Protein AF-A0A9E2Q7H9-F1 (afdb_monomer)

Foldseek 3Di:
DLVVLCVVCVVVVPVLSPVLSVLLVVLVVLVVVLVVLVVCVVVVNHDPCSDPVNSVVSVVVSVVSVVVSVVSVVVVVVPDD

Structure (mmCIF, N/CA/C/O backbone):
data_AF-A0A9E2Q7H9-F1
#
_entry.id   AF-A0A9E2Q7H9-F1
#
loop_
_atom_site.group_PDB
_atom_site.id
_atom_site.type_symbol
_atom_site.label_atom_id
_atom_site.label_alt_id
_atom_site.label_comp_id
_atom_site.label_asym_id
_atom_site.label_entity_id
_atom_site.label_seq_id
_atom_site.pdbx_PDB_ins_code
_atom_site.Cartn_x
_atom_site.Cartn_y
_atom_site.Cartn_z
_atom_site.occupancy
_atom_site.B_iso_or_equiv
_atom_site.auth_seq_id
_atom_site.auth_comp_id
_atom_site.auth_asym_id
_atom_site.auth_atom_id
_atom_site.pdbx_PDB_model_num
ATOM 1 N N . TYR A 1 1 ? 1.057 -2.186 9.591 1.00 78.94 1 TYR A N 1
ATOM 2 C CA . TYR A 1 1 ? -0.279 -1.565 9.662 1.00 78.94 1 TYR A CA 1
ATOM 3 C C . TYR A 1 1 ? -1.412 -2.520 9.303 1.00 78.94 1 TYR A C 1
ATOM 5 O O . TYR A 1 1 ? -2.344 -2.589 10.085 1.00 78.94 1 TYR A O 1
ATOM 13 N N . ALA A 1 2 ? -1.351 -3.295 8.211 1.00 86.31 2 AL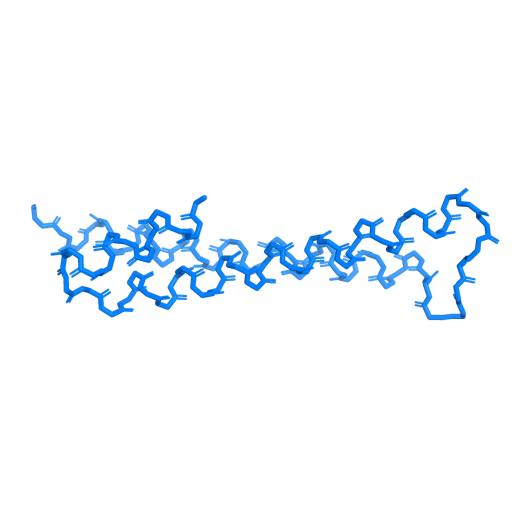A A N 1
ATOM 14 C CA . ALA A 1 2 ? -2.453 -4.202 7.852 1.00 86.31 2 ALA A CA 1
ATOM 15 C C . ALA A 1 2 ? -2.806 -5.233 8.947 1.00 86.31 2 ALA A C 1
ATOM 17 O O . ALA A 1 2 ? -3.959 -5.311 9.348 1.00 86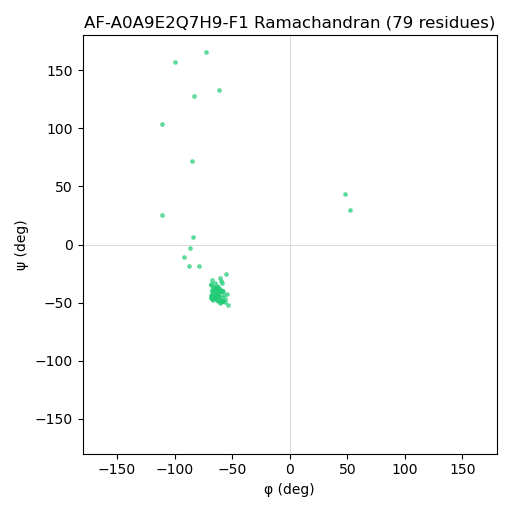.31 2 ALA A O 1
ATOM 18 N N . ALA A 1 3 ? -1.812 -5.938 9.505 1.00 88.19 3 ALA A N 1
ATOM 19 C CA . ALA A 1 3 ? -2.034 -6.896 10.598 1.00 88.19 3 ALA A CA 1
ATOM 20 C C . ALA A 1 3 ? -2.680 -6.253 11.841 1.00 88.19 3 ALA A C 1
ATOM 22 O O . ALA A 1 3 ? -3.613 -6.801 12.412 1.00 88.19 3 ALA A O 1
ATOM 23 N N . PHE A 1 4 ? -2.256 -5.037 12.196 1.00 90.12 4 PHE A N 1
ATOM 24 C CA . PHE A 1 4 ? -2.860 -4.273 13.290 1.00 90.12 4 PHE A CA 1
ATOM 25 C C . PHE A 1 4 ? -4.342 -3.961 13.034 1.00 90.12 4 PHE A C 1
ATOM 27 O O . PHE A 1 4 ? -5.167 -4.119 13.929 1.00 90.12 4 PHE A O 1
ATOM 34 N N . LEU A 1 5 ? -4.692 -3.536 11.813 1.00 88.19 5 LEU A N 1
ATOM 35 C CA . LEU A 1 5 ? -6.084 -3.268 11.438 1.00 88.19 5 LEU A CA 1
ATOM 36 C C . LEU A 1 5 ? -6.928 -4.546 11.447 1.00 88.19 5 LEU A C 1
ATOM 38 O O . LEU A 1 5 ? -8.078 -4.500 11.858 1.00 88.19 5 LEU A O 1
ATOM 42 N N . GLN A 1 6 ? -6.353 -5.678 11.048 1.00 88.31 6 GLN A N 1
ATOM 43 C CA . GLN A 1 6 ? -7.017 -6.981 11.059 1.00 88.31 6 GLN A CA 1
ATOM 44 C C . GLN A 1 6 ? -7.294 -7.492 12.484 1.00 88.31 6 GLN A C 1
ATOM 46 O O . GLN A 1 6 ? -8.395 -7.957 12.784 1.00 88.31 6 GLN A O 1
ATOM 51 N N . GLU A 1 7 ? -6.326 -7.362 13.391 1.00 91.00 7 GLU A N 1
ATOM 52 C CA . GLU A 1 7 ? -6.531 -7.673 14.811 1.00 91.00 7 GLU A CA 1
ATOM 53 C C . GLU A 1 7 ? -7.556 -6.722 15.442 1.00 91.00 7 GLU A C 1
ATOM 55 O O . GLU A 1 7 ? -8.480 -7.165 16.123 1.00 91.00 7 GLU A O 1
ATOM 60 N N . SER A 1 8 ? -7.463 -5.425 15.136 1.00 89.56 8 SER A N 1
ATOM 61 C CA . SER A 1 8 ? -8.415 -4.416 15.616 1.00 89.56 8 SER A CA 1
ATOM 62 C C . SER A 1 8 ? -9.831 -4.666 15.092 1.00 89.56 8 SER A C 1
ATOM 64 O O . SER A 1 8 ? -10.783 -4.563 15.858 1.00 89.56 8 SER A O 1
ATOM 66 N N . ALA A 1 9 ? -9.987 -5.069 13.827 1.00 89.94 9 ALA A N 1
ATOM 67 C CA . ALA A 1 9 ? -11.273 -5.456 13.244 1.00 89.94 9 ALA A CA 1
ATOM 68 C C . ALA A 1 9 ? -11.919 -6.617 14.006 1.00 89.94 9 ALA A C 1
ATOM 70 O O . ALA A 1 9 ? -13.124 -6.609 14.247 1.00 89.94 9 ALA A O 1
ATOM 71 N N . THR A 1 10 ? -11.105 -7.590 14.420 1.00 89.94 10 THR A N 1
ATOM 72 C CA . THR A 1 10 ? -11.558 -8.751 15.192 1.00 89.94 10 THR A CA 1
ATOM 73 C C . THR A 1 10 ? -11.991 -8.344 16.601 1.00 89.94 10 THR A C 1
ATOM 75 O O . THR A 1 10 ? -13.056 -8.753 17.056 1.00 89.94 10 THR A O 1
ATOM 78 N N . ILE A 1 11 ? -11.194 -7.512 17.280 1.00 91.94 11 ILE A N 1
ATOM 79 C CA . ILE A 1 11 ? -11.467 -7.056 18.652 1.00 91.94 11 ILE A CA 1
ATOM 80 C C . ILE A 1 11 ? -12.688 -6.128 18.700 1.00 91.94 11 ILE A C 1
ATOM 82 O O . ILE A 1 11 ? -13.529 -6.262 19.585 1.00 91.94 11 ILE A O 1
ATOM 86 N N . MET A 1 12 ? -12.798 -5.198 17.751 1.00 88.06 12 MET A N 1
ATOM 87 C CA . MET A 1 12 ? -13.878 -4.205 17.692 1.00 88.06 12 MET A CA 1
ATOM 88 C C . MET A 1 12 ? -15.124 -4.715 16.953 1.00 88.06 12 MET A C 1
ATOM 90 O O . MET A 1 12 ? -16.107 -3.986 16.867 1.00 88.06 12 MET A O 1
ATOM 94 N N . GLN A 1 13 ? -15.0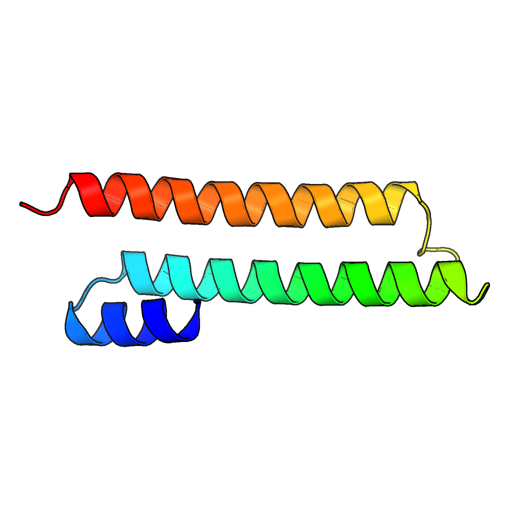80 -5.940 16.414 1.00 88.00 13 GLN A N 1
ATOM 95 C CA . GLN A 1 13 ? -16.110 -6.522 15.545 1.00 88.00 13 GLN A CA 1
ATOM 96 C C . GLN A 1 13 ? -16.546 -5.581 14.412 1.00 88.00 13 GLN A C 1
ATOM 98 O O . GLN A 1 13 ? -17.730 -5.442 14.118 1.00 88.00 13 GLN A O 1
ATOM 103 N N . GLU A 1 14 ? -15.573 -4.936 13.770 1.00 89.25 14 GLU A N 1
ATOM 104 C CA . GLU A 1 14 ? -15.804 -3.925 12.740 1.00 89.25 14 GLU A CA 1
ATOM 105 C C . GLU A 1 14 ? -15.360 -4.441 11.359 1.00 89.25 14 GLU A C 1
ATOM 107 O O . GLU A 1 14 ? -14.160 -4.449 11.055 1.00 89.25 14 GLU A O 1
ATOM 112 N N . PRO A 1 15 ? -16.301 -4.838 10.481 1.00 87.38 15 PRO A N 1
ATOM 113 C CA . PRO A 1 15 ? -15.986 -5.330 9.140 1.00 87.38 15 PRO A CA 1
ATOM 114 C C . PRO A 1 15 ? -15.238 -4.307 8.278 1.00 87.38 15 PRO A C 1
ATOM 116 O O . PRO A 1 15 ? -14.384 -4.687 7.477 1.00 87.38 15 PRO A O 1
ATOM 119 N N . ARG A 1 16 ? -15.481 -3.002 8.472 1.00 87.62 16 ARG A N 1
ATOM 120 C CA . ARG A 1 16 ? -14.821 -1.948 7.682 1.00 87.62 16 ARG A CA 1
ATOM 121 C C . ARG A 1 16 ? -13.312 -1.901 7.927 1.00 87.62 16 ARG A C 1
ATOM 123 O O . ARG A 1 16 ? -12.542 -1.636 7.003 1.00 87.62 16 ARG A O 1
ATOM 130 N N . LEU A 1 17 ? -12.863 -2.209 9.147 1.00 88.50 17 LEU A N 1
ATOM 131 C CA . LEU A 1 17 ? -11.435 -2.316 9.462 1.00 88.50 17 LEU A CA 1
ATOM 132 C C . LEU A 1 17 ? -10.795 -3.528 8.780 1.00 88.50 17 LEU A C 1
ATOM 134 O O . LEU A 1 17 ? -9.653 -3.437 8.329 1.00 88.50 17 LEU A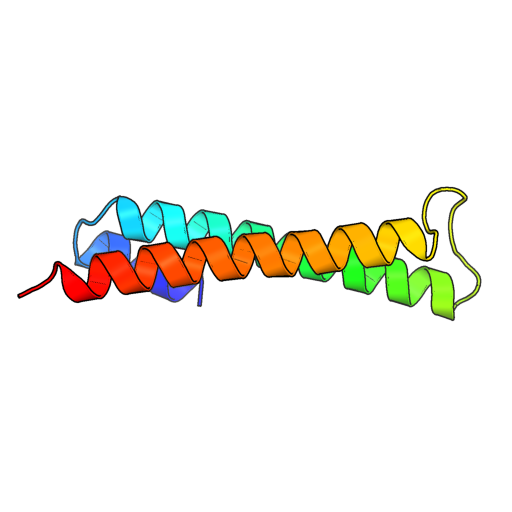 O 1
ATOM 138 N N . GLN A 1 18 ? -11.536 -4.632 8.648 1.00 91.19 18 GLN A N 1
ATOM 139 C CA . GLN A 1 18 ? -11.073 -5.824 7.939 1.00 91.19 18 GLN A CA 1
ATOM 140 C C . GLN A 1 18 ? -10.867 -5.533 6.445 1.00 91.19 18 GLN A C 1
ATOM 142 O O . GLN A 1 18 ? -9.850 -5.922 5.867 1.00 91.19 18 GLN A O 1
ATOM 147 N N . GLU A 1 19 ? -11.792 -4.795 5.829 1.00 90.9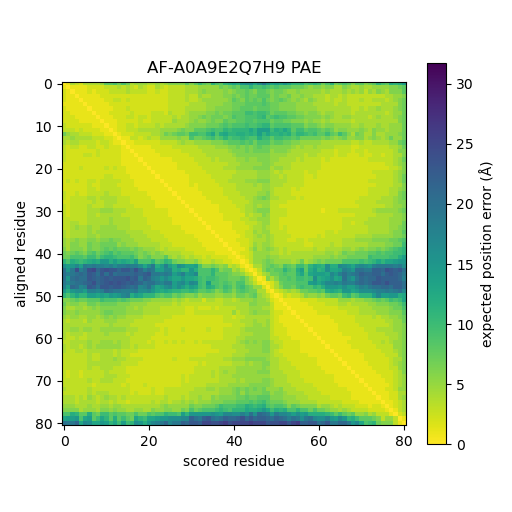4 19 GLU A N 1
ATOM 148 C CA . GLU A 1 19 ? -11.672 -4.339 4.440 1.00 90.94 19 GLU A CA 1
ATOM 149 C C . GLU A 1 19 ? -10.479 -3.392 4.255 1.00 90.94 19 GLU A C 1
ATOM 151 O O . GLU A 1 19 ? -9.684 -3.564 3.326 1.00 90.94 19 GLU A O 1
ATOM 156 N N . CYS A 1 20 ? -10.289 -2.442 5.178 1.00 92.25 20 CYS A N 1
ATOM 157 C CA . CYS A 1 20 ? -9.129 -1.549 5.176 1.00 92.25 20 CYS A CA 1
ATOM 158 C C . CYS A 1 20 ? -7.808 -2.323 5.323 1.00 92.25 20 CYS A C 1
ATOM 160 O O . CYS A 1 20 ? -6.835 -2.014 4.635 1.00 92.25 20 CYS A O 1
ATOM 162 N N . ALA A 1 21 ? -7.765 -3.351 6.176 1.00 92.62 21 ALA A N 1
ATOM 163 C CA . ALA A 1 21 ? -6.594 -4.207 6.356 1.00 92.62 21 ALA A CA 1
ATOM 164 C C . ALA A 1 21 ? -6.237 -4.982 5.077 1.00 92.62 21 ALA A C 1
ATOM 166 O O . ALA A 1 21 ? -5.067 -5.026 4.676 1.00 92.62 21 ALA A O 1
ATOM 167 N N . ALA A 1 22 ? -7.240 -5.559 4.409 1.00 92.94 22 ALA A N 1
ATOM 168 C CA . ALA A 1 22 ? -7.059 -6.274 3.149 1.00 92.94 22 ALA A CA 1
ATOM 169 C C . ALA A 1 22 ? -6.572 -5.333 2.036 1.00 92.94 22 ALA A C 1
ATOM 171 O O . ALA A 1 22 ? -5.589 -5.631 1.353 1.00 92.94 22 ALA A O 1
ATOM 172 N N . ALA A 1 23 ? -7.194 -4.160 1.902 1.00 92.75 23 ALA A N 1
ATOM 173 C CA . ALA A 1 23 ? -6.796 -3.150 0.926 1.00 92.75 23 ALA A CA 1
ATOM 174 C C . ALA A 1 23 ? -5.368 -2.632 1.172 1.00 92.75 23 ALA A C 1
ATOM 176 O O . ALA A 1 23 ? -4.595 -2.478 0.225 1.00 92.75 23 ALA A O 1
ATOM 177 N N . LEU A 1 24 ? -4.978 -2.437 2.436 1.00 93.06 24 LEU A N 1
ATOM 178 C CA . LEU A 1 24 ? -3.622 -2.020 2.792 1.00 93.06 24 LEU A CA 1
ATOM 179 C C . LEU A 1 24 ? -2.579 -3.110 2.508 1.00 93.06 24 LEU A C 1
ATOM 181 O O . LEU A 1 24 ? -1.455 -2.803 2.114 1.00 93.06 24 LEU A O 1
ATOM 185 N N . THR A 1 25 ? -2.950 -4.383 2.667 1.00 94.12 25 THR A N 1
ATOM 186 C CA . THR A 1 25 ? -2.100 -5.519 2.272 1.00 94.12 25 THR A CA 1
ATOM 187 C C . THR A 1 25 ? -1.866 -5.514 0.763 1.00 94.12 25 THR A C 1
ATOM 189 O O . THR A 1 25 ? -0.719 -5.548 0.323 1.00 94.12 25 THR A O 1
ATOM 192 N N . ALA A 1 26 ? -2.933 -5.355 -0.025 1.00 93.56 26 ALA A N 1
ATOM 193 C CA . ALA A 1 26 ? -2.845 -5.288 -1.483 1.00 93.56 26 ALA A CA 1
ATOM 194 C C . ALA A 1 26 ? -2.027 -4.077 -1.981 1.00 93.56 26 ALA A C 1
ATOM 196 O O . ALA A 1 26 ? -1.283 -4.182 -2.960 1.00 93.56 26 ALA A O 1
ATOM 197 N N . ALA A 1 27 ? -2.120 -2.931 -1.296 1.00 93.69 27 ALA A N 1
ATOM 198 C CA . ALA A 1 27 ? -1.275 -1.771 -1.582 1.00 93.69 27 ALA A CA 1
ATOM 199 C C . ALA A 1 27 ? 0.210 -2.084 -1.323 1.00 93.69 27 ALA A C 1
ATOM 201 O O . ALA A 1 27 ? 1.066 -1.775 -2.151 1.00 93.69 27 ALA A O 1
ATOM 202 N N . GLY A 1 28 ? 0.514 -2.766 -0.214 1.00 93.06 28 GLY A N 1
ATOM 203 C CA . GLY A 1 28 ? 1.864 -3.237 0.103 1.00 93.06 28 GLY A CA 1
ATOM 204 C C . GLY A 1 28 ? 2.421 -4.227 -0.926 1.00 93.06 28 GLY A C 1
ATOM 205 O O . GLY A 1 28 ? 3.595 -4.144 -1.292 1.00 93.06 28 GLY A O 1
ATOM 206 N N . ASP A 1 29 ? 1.588 -5.127 -1.442 1.00 93.88 29 ASP A N 1
ATOM 207 C CA . ASP A 1 29 ? 1.991 -6.044 -2.511 1.00 93.88 29 ASP A CA 1
ATOM 208 C C . ASP A 1 29 ? 2.263 -5.301 -3.823 1.00 93.88 29 ASP A C 1
ATOM 210 O O . ASP A 1 29 ? 3.282 -5.548 -4.469 1.00 93.88 29 ASP A O 1
ATOM 214 N N . THR A 1 30 ? 1.457 -4.290 -4.155 1.00 93.62 30 THR A N 1
ATOM 215 C CA . THR A 1 30 ? 1.724 -3.426 -5.316 1.00 93.62 30 THR A CA 1
ATOM 216 C C . THR A 1 30 ? 3.037 -2.643 -5.151 1.00 93.62 30 THR A C 1
ATOM 218 O O . THR A 1 30 ? 3.814 -2.515 -6.098 1.00 93.62 30 THR A O 1
ATOM 221 N N . TRP A 1 31 ? 3.367 -2.191 -3.937 1.00 93.81 31 TRP A N 1
ATOM 222 C CA . TRP A 1 31 ? 4.666 -1.571 -3.649 1.00 93.81 31 TRP A CA 1
ATOM 223 C C . TRP A 1 31 ? 5.840 -2.525 -3.903 1.00 93.81 31 TRP A C 1
ATOM 225 O O . TRP A 1 31 ? 6.881 -2.111 -4.424 1.00 93.81 31 TRP A O 1
ATOM 235 N N . ARG A 1 32 ? 5.680 -3.814 -3.581 1.00 94.19 32 ARG A N 1
ATOM 236 C CA . ARG A 1 32 ? 6.686 -4.849 -3.876 1.00 94.19 32 ARG A CA 1
ATOM 237 C C . ARG A 1 32 ? 6.826 -5.082 -5.378 1.00 94.19 32 ARG A C 1
ATOM 239 O O . ARG A 1 32 ? 7.952 -5.220 -5.858 1.00 94.19 32 ARG A O 1
ATOM 246 N N . GLU A 1 33 ? 5.720 -5.078 -6.122 1.00 91.56 33 GLU A N 1
ATOM 247 C CA . GLU A 1 33 ? 5.740 -5.145 -7.589 1.00 91.56 33 GLU A CA 1
ATOM 248 C C . GLU A 1 33 ? 6.521 -3.967 -8.185 1.00 91.56 33 GLU A C 1
ATOM 250 O O . GLU A 1 33 ? 7.428 -4.176 -8.997 1.00 91.56 33 GLU A O 1
ATOM 255 N N . PHE A 1 34 ? 6.234 -2.742 -7.733 1.00 92.69 34 PHE A N 1
ATOM 256 C CA . PHE A 1 34 ? 6.968 -1.540 -8.130 1.00 92.69 34 PHE A CA 1
ATOM 257 C C . PHE A 1 34 ? 8.469 -1.659 -7.837 1.00 92.69 34 PHE A C 1
ATOM 259 O O . PHE A 1 34 ? 9.290 -1.431 -8.728 1.00 92.69 34 PHE A O 1
ATOM 266 N N . ALA A 1 35 ? 8.846 -2.067 -6.623 1.00 91.88 35 ALA A N 1
ATOM 267 C CA . ALA A 1 35 ? 10.249 -2.230 -6.245 1.00 91.88 35 ALA A CA 1
ATOM 268 C C . ALA A 1 35 ? 10.963 -3.280 -7.113 1.00 91.88 35 ALA A C 1
ATOM 270 O O . ALA A 1 35 ? 12.112 -3.085 -7.519 1.00 91.88 35 ALA A O 1
ATOM 271 N N . ALA A 1 36 ? 10.278 -4.378 -7.449 1.00 90.81 36 ALA A N 1
ATOM 272 C CA . ALA A 1 36 ? 10.813 -5.404 -8.332 1.00 90.81 36 ALA A CA 1
ATOM 273 C C . ALA A 1 36 ? 11.012 -4.882 -9.767 1.00 90.81 36 ALA A C 1
ATOM 275 O O . ALA A 1 36 ? 12.052 -5.166 -10.368 1.00 90.81 36 ALA A O 1
ATOM 276 N N . MET A 1 37 ? 10.068 -4.095 -10.299 1.00 88.50 37 MET A N 1
ATOM 277 C CA . MET A 1 37 ? 10.214 -3.409 -11.592 1.00 88.50 37 MET A CA 1
ATOM 278 C C . MET A 1 37 ? 11.406 -2.447 -11.575 1.00 88.50 37 MET A C 1
ATOM 280 O O . MET A 1 37 ? 12.296 -2.558 -12.419 1.00 88.50 37 MET A O 1
ATOM 284 N N . ALA A 1 38 ? 11.491 -1.581 -10.561 1.00 87.94 38 ALA A N 1
ATOM 285 C CA . ALA A 1 38 ? 12.590 -0.633 -10.391 1.00 87.94 38 ALA A CA 1
ATOM 286 C C . ALA A 1 38 ? 13.953 -1.341 -10.356 1.00 87.94 38 ALA A C 1
ATOM 288 O O . ALA A 1 38 ? 14.881 -0.971 -11.078 1.00 87.94 38 ALA A O 1
ATOM 289 N N . ALA A 1 39 ? 14.067 -2.419 -9.574 1.00 89.81 39 ALA A N 1
ATOM 290 C CA . ALA A 1 39 ? 15.292 -3.202 -9.476 1.00 89.81 39 ALA A CA 1
ATOM 291 C C . ALA A 1 39 ? 15.691 -3.854 -10.813 1.00 89.81 39 ALA A C 1
ATOM 293 O O . ALA A 1 39 ? 16.885 -3.938 -11.115 1.00 89.81 39 ALA A O 1
ATOM 294 N N . ARG A 1 40 ? 14.724 -4.309 -11.625 1.00 87.69 40 ARG A N 1
ATOM 295 C CA . ARG A 1 40 ? 14.986 -4.871 -12.962 1.00 87.69 40 ARG A CA 1
ATOM 296 C C . ARG A 1 40 ? 15.472 -3.807 -13.942 1.00 87.69 40 ARG A C 1
ATOM 298 O O . ARG A 1 40 ? 16.476 -4.050 -14.618 1.00 87.69 40 ARG A O 1
ATOM 305 N N . ILE A 1 41 ? 14.833 -2.636 -13.973 1.00 84.88 41 ILE A N 1
ATOM 306 C CA . ILE A 1 41 ? 15.244 -1.516 -14.834 1.00 84.88 41 ILE A CA 1
ATOM 307 C C . ILE A 1 41 ? 16.652 -1.038 -14.463 1.00 84.88 41 ILE A C 1
ATOM 309 O O . ILE A 1 41 ? 17.521 -0.978 -15.334 1.00 84.88 41 ILE A O 1
ATOM 313 N N . CYS A 1 42 ? 16.932 -0.805 -13.176 1.00 83.75 42 CYS A N 1
ATOM 314 C CA . CYS A 1 42 ? 18.260 -0.383 -12.710 1.00 83.75 42 CYS A CA 1
ATOM 315 C C . CYS A 1 42 ? 19.366 -1.389 -13.072 1.00 83.75 42 CYS A C 1
ATOM 317 O O . CYS A 1 42 ? 20.497 -1.000 -13.355 1.00 83.75 42 CYS A O 1
ATOM 319 N N . LYS A 1 43 ? 19.047 -2.689 -13.106 1.00 86.06 43 LYS A N 1
ATOM 320 C CA . LYS A 1 43 ? 19.985 -3.755 -13.493 1.00 86.06 43 LYS A CA 1
ATOM 321 C C . LYS A 1 43 ? 20.081 -3.975 -15.009 1.00 86.06 43 LYS A C 1
ATOM 323 O O . LYS A 1 43 ? 20.728 -4.936 -15.418 1.00 86.06 43 LYS A O 1
ATOM 328 N N . LYS A 1 44 ? 19.438 -3.137 -15.838 1.00 77.19 44 LYS A N 1
ATOM 329 C CA . LYS A 1 44 ? 19.307 -3.319 -17.299 1.00 77.19 44 LYS A CA 1
ATOM 330 C C . LYS A 1 44 ? 18.750 -4.703 -17.686 1.00 77.19 44 LYS A C 1
ATOM 332 O O . LYS A 1 44 ? 19.073 -5.240 -18.739 1.00 77.19 44 LYS A O 1
ATOM 337 N N . ARG A 1 45 ? 17.915 -5.284 -16.816 1.00 76.12 45 ARG A N 1
ATOM 338 C CA . ARG A 1 45 ? 17.190 -6.555 -17.010 1.00 76.12 45 ARG A CA 1
ATOM 339 C C . ARG A 1 45 ? 15.683 -6.318 -17.148 1.00 76.12 45 ARG A C 1
ATOM 341 O O . ARG A 1 45 ? 14.892 -7.182 -16.773 1.00 76.12 45 ARG A O 1
ATOM 348 N N . GLY A 1 46 ? 15.291 -5.126 -17.596 1.00 67.75 46 GLY A N 1
ATOM 349 C CA . GLY A 1 46 ? 13.889 -4.807 -17.840 1.00 67.75 46 GLY A CA 1
ATOM 350 C C . GLY A 1 46 ? 13.321 -5.735 -18.909 1.00 67.75 46 GLY A C 1
ATOM 351 O O . GLY A 1 46 ? 13.959 -5.966 -19.936 1.00 67.75 46 GLY A O 1
ATOM 352 N N . ARG A 1 47 ? 12.143 -6.302 -18.651 1.00 71.06 47 ARG A N 1
ATOM 353 C CA . ARG A 1 47 ? 11.344 -6.968 -19.685 1.00 71.06 47 ARG A CA 1
ATOM 354 C C . ARG A 1 47 ? 10.733 -5.912 -20.610 1.00 71.06 47 ARG A C 1
ATOM 356 O O . ARG A 1 47 ? 10.688 -4.740 -20.251 1.00 71.06 47 ARG A O 1
ATOM 363 N N . ALA A 1 48 ? 10.214 -6.314 -21.772 1.00 64.19 48 ALA A N 1
ATOM 364 C CA . ALA A 1 48 ? 9.533 -5.393 -22.699 1.00 64.19 48 ALA A CA 1
ATOM 365 C C . ALA A 1 48 ? 8.370 -4.616 -22.036 1.00 64.19 48 ALA A C 1
ATOM 367 O O . ALA A 1 48 ? 8.030 -3.511 -22.442 1.00 64.19 48 ALA A O 1
ATOM 368 N N . GLU A 1 49 ? 7.802 -5.201 -20.985 1.00 66.00 49 GLU A N 1
ATOM 369 C CA . GLU A 1 49 ? 6.725 -4.682 -20.141 1.00 66.00 49 GLU A CA 1
ATOM 370 C C . GLU A 1 49 ? 7.206 -3.809 -18.956 1.00 66.00 49 GLU A C 1
ATOM 372 O O . GLU A 1 49 ? 6.444 -2.979 -18.459 1.00 66.00 49 GLU A O 1
ATOM 377 N N . ASP A 1 50 ? 8.482 -3.896 -18.553 1.00 69.81 50 ASP A N 1
ATOM 378 C CA . ASP A 1 50 ? 9.076 -3.071 -17.488 1.00 69.81 50 ASP A CA 1
ATOM 379 C C . ASP A 1 50 ? 9.545 -1.720 -18.057 1.00 69.81 50 ASP A C 1
ATOM 381 O O . ASP A 1 50 ? 10.739 -1.458 -18.226 1.00 69.81 50 ASP A O 1
ATOM 385 N N . SER A 1 51 ? 8.588 -0.855 -18.387 1.00 79.38 51 SER A N 1
ATOM 386 C CA . SER A 1 51 ? 8.854 0.494 -18.893 1.00 79.38 51 SER A CA 1
ATOM 387 C C . SER A 1 51 ? 8.710 1.557 -17.797 1.00 79.38 51 SER A C 1
ATOM 389 O O . SER A 1 51 ? 7.986 1.373 -16.816 1.00 79.38 51 SER A O 1
ATOM 391 N N . TYR A 1 52 ? 9.361 2.712 -17.970 1.00 82.12 52 TYR A N 1
ATOM 392 C CA . TYR A 1 52 ? 9.177 3.854 -17.064 1.00 82.12 52 TYR A CA 1
ATOM 393 C C . TYR A 1 52 ? 7.697 4.271 -16.911 1.00 82.12 52 TYR A C 1
ATOM 395 O O . TYR A 1 52 ? 7.269 4.469 -15.773 1.00 82.12 52 TYR A O 1
ATOM 403 N N . PRO A 1 53 ? 6.875 4.337 -17.982 1.00 87.69 53 PRO A N 1
ATOM 404 C CA . PRO A 1 53 ? 5.437 4.575 -17.846 1.00 87.69 53 PRO A CA 1
ATOM 405 C C . PRO A 1 53 ? 4.713 3.528 -16.992 1.00 87.69 53 PRO A C 1
ATOM 407 O O . PRO A 1 53 ? 3.870 3.893 -16.175 1.00 87.69 53 PRO A O 1
ATOM 410 N N . ALA A 1 54 ? 5.063 2.244 -17.125 1.00 87.50 54 ALA A N 1
ATOM 411 C CA . ALA A 1 54 ? 4.474 1.181 -16.310 1.00 87.50 54 ALA A CA 1
ATOM 412 C C . ALA A 1 54 ? 4.833 1.337 -14.821 1.00 87.50 54 ALA A C 1
ATOM 414 O O . ALA A 1 54 ? 3.977 1.163 -13.953 1.00 87.50 54 ALA A O 1
ATOM 415 N N . MET A 1 55 ? 6.067 1.751 -14.515 1.00 87.75 55 MET A N 1
ATOM 416 C CA . MET A 1 55 ? 6.471 2.076 -13.145 1.00 87.75 55 MET A CA 1
ATOM 417 C C . MET A 1 55 ? 5.692 3.259 -12.567 1.00 87.75 55 MET A C 1
ATOM 419 O O . MET A 1 55 ? 5.235 3.176 -11.428 1.00 87.75 55 MET A O 1
ATOM 423 N N . VAL A 1 56 ? 5.518 4.335 -13.343 1.00 90.94 56 VAL A N 1
ATOM 424 C CA . VAL A 1 56 ? 4.735 5.513 -12.929 1.00 90.94 56 VAL A CA 1
ATOM 425 C C . VAL A 1 56 ? 3.273 5.134 -12.683 1.00 90.94 56 VAL A C 1
ATOM 427 O O . VAL A 1 56 ? 2.694 5.519 -11.671 1.00 90.94 56 VAL A O 1
ATOM 430 N N . ALA A 1 57 ? 2.678 4.327 -13.562 1.00 92.19 57 ALA A N 1
ATOM 431 C CA . ALA A 1 57 ? 1.321 3.830 -13.366 1.00 92.19 57 ALA A CA 1
ATOM 432 C C . ALA A 1 57 ? 1.201 2.981 -12.088 1.00 92.19 57 ALA A C 1
ATOM 434 O O . ALA A 1 57 ? 0.241 3.136 -11.335 1.00 92.19 57 ALA A O 1
ATOM 435 N N . CYS A 1 58 ? 2.189 2.125 -11.811 1.00 92.25 58 CYS A N 1
ATOM 436 C CA . CYS A 1 58 ? 2.190 1.266 -10.630 1.00 92.25 58 CYS A CA 1
ATOM 437 C C . CYS A 1 58 ? 2.317 2.058 -9.320 1.00 92.25 58 CYS A C 1
ATOM 439 O O . CYS A 1 58 ? 1.509 1.862 -8.415 1.00 92.25 58 CYS A O 1
ATOM 441 N N . ILE A 1 59 ? 3.258 3.005 -9.230 1.00 92.25 59 ILE A N 1
ATOM 442 C CA . ILE A 1 59 ? 3.416 3.825 -8.018 1.00 92.25 59 ILE A CA 1
ATOM 443 C C . ILE A 1 59 ? 2.207 4.742 -7.784 1.00 92.25 59 ILE A C 1
ATOM 445 O O . ILE A 1 59 ? 1.756 4.884 -6.649 1.00 92.25 59 ILE A O 1
ATOM 449 N N . ASN A 1 60 ? 1.614 5.293 -8.848 1.00 94.31 60 ASN A N 1
ATOM 450 C CA . ASN A 1 60 ? 0.382 6.075 -8.734 1.00 94.31 60 ASN A CA 1
ATOM 451 C C . ASN A 1 60 ? -0.790 5.206 -8.256 1.00 94.31 60 ASN A C 1
ATOM 453 O O . ASN A 1 60 ? -1.597 5.654 -7.443 1.00 94.31 60 ASN A O 1
ATOM 457 N N . ARG A 1 61 ? -0.864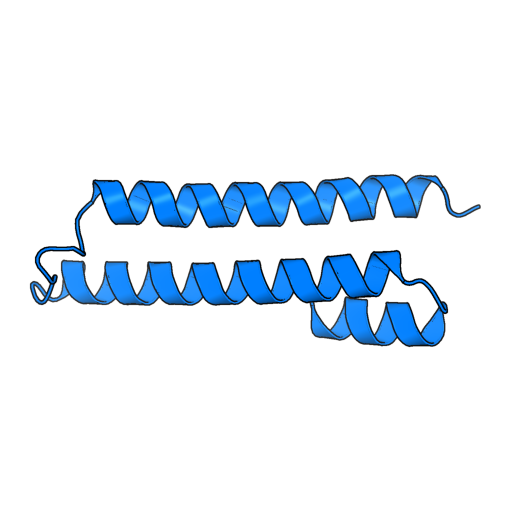 3.946 -8.711 1.00 93.81 61 ARG A N 1
ATOM 458 C CA . ARG A 1 61 ? -1.850 2.977 -8.217 1.00 93.81 61 ARG A CA 1
ATOM 459 C C . ARG A 1 61 ? -1.650 2.689 -6.729 1.00 93.81 61 ARG A C 1
ATOM 461 O O . ARG A 1 61 ? -2.640 2.711 -6.004 1.00 93.81 61 ARG A O 1
ATOM 468 N N . CYS A 1 62 ? -0.412 2.477 -6.268 1.00 92.81 62 CYS A N 1
ATOM 469 C CA . CYS A 1 62 ? -0.122 2.344 -4.834 1.00 92.81 62 CYS A CA 1
ATOM 470 C C . CYS A 1 62 ? -0.659 3.539 -4.045 1.00 92.81 62 CYS A C 1
ATOM 472 O O . CYS A 1 62 ? -1.423 3.349 -3.102 1.00 92.81 62 CYS A O 1
ATOM 474 N N . GLY A 1 63 ? -0.310 4.757 -4.472 1.00 93.25 63 GLY A N 1
ATOM 475 C CA . GLY A 1 63 ? -0.720 5.984 -3.792 1.00 93.25 63 GLY A CA 1
ATOM 476 C C . GLY A 1 63 ? -2.240 6.124 -3.703 1.00 93.25 63 GLY A C 1
ATOM 477 O O . GLY A 1 63 ? -2.767 6.380 -2.625 1.00 93.25 63 GLY A O 1
ATOM 478 N N . ALA A 1 64 ? -2.957 5.862 -4.799 1.00 94.31 64 ALA A N 1
ATOM 479 C CA . ALA A 1 64 ? -4.420 5.906 -4.813 1.00 94.31 64 ALA A CA 1
ATOM 480 C C . ALA A 1 64 ? -5.056 4.844 -3.895 1.00 94.31 64 ALA A C 1
ATOM 482 O O . ALA A 1 64 ? -6.073 5.101 -3.248 1.00 94.31 64 ALA A O 1
ATOM 483 N N . MET A 1 65 ? -4.467 3.644 -3.818 1.00 93.31 65 MET A N 1
ATOM 484 C CA . MET A 1 65 ? -4.934 2.595 -2.907 1.00 93.31 65 MET A CA 1
ATOM 485 C C . MET A 1 65 ? -4.730 2.994 -1.443 1.00 93.31 65 MET A C 1
ATOM 487 O O . MET A 1 65 ? -5.645 2.833 -0.637 1.00 93.31 65 MET A O 1
ATOM 491 N N . GLU A 1 66 ? -3.565 3.545 -1.103 1.00 93.25 66 GLU A N 1
ATOM 492 C CA . GLU A 1 66 ? -3.272 4.021 0.251 1.00 93.25 66 GLU A CA 1
ATOM 493 C C . GLU A 1 66 ? -4.174 5.195 0.641 1.00 93.25 66 GLU A C 1
ATOM 495 O O . GLU A 1 66 ? -4.770 5.178 1.717 1.00 93.25 66 GLU A O 1
ATOM 500 N N . GLU A 1 67 ? -4.346 6.178 -0.245 1.00 94.31 67 GLU A N 1
ATOM 501 C CA . GLU A 1 67 ? -5.233 7.322 -0.023 1.00 94.31 67 GLU A CA 1
ATOM 502 C C . GLU A 1 67 ? -6.669 6.873 0.260 1.00 94.31 67 GLU A C 1
ATOM 504 O O . GLU A 1 67 ? -7.295 7.362 1.206 1.00 94.31 67 GLU A O 1
ATOM 509 N N . LYS A 1 68 ? -7.175 5.894 -0.500 1.00 93.69 68 LYS A N 1
ATOM 510 C CA . LYS A 1 68 ? -8.499 5.314 -0.267 1.00 93.69 68 LYS A CA 1
ATOM 511 C C . LYS A 1 68 ? -8.595 4.690 1.125 1.00 93.69 68 LYS A C 1
ATOM 513 O O . LYS A 1 68 ? -9.528 5.004 1.859 1.00 93.69 68 LYS A O 1
ATOM 518 N N . VAL A 1 69 ? -7.619 3.869 1.520 1.00 93.06 69 VAL A N 1
ATOM 519 C CA . VAL A 1 69 ? -7.592 3.241 2.854 1.00 93.06 69 VAL 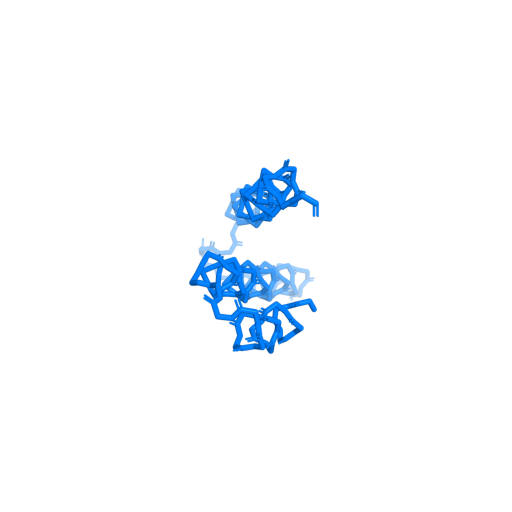A CA 1
ATOM 520 C C . VAL A 1 69 ? -7.570 4.292 3.963 1.00 93.06 69 VAL A C 1
ATOM 522 O O . VAL A 1 69 ? -8.377 4.231 4.887 1.00 93.06 69 VAL A O 1
ATOM 525 N N . PHE A 1 70 ? -6.682 5.285 3.884 1.00 91.75 70 PHE A N 1
ATOM 526 C CA . PHE A 1 70 ? -6.581 6.315 4.921 1.00 91.75 70 PHE A CA 1
ATOM 527 C C . PHE A 1 70 ? -7.805 7.232 4.975 1.00 91.75 70 PHE A C 1
ATOM 529 O O . PHE A 1 70 ? -8.160 7.713 6.054 1.00 91.75 70 PHE A O 1
ATOM 536 N N . THR A 1 71 ? -8.467 7.463 3.843 1.00 93.38 71 THR A N 1
ATOM 537 C CA . THR A 1 71 ? -9.720 8.221 3.786 1.00 93.38 71 THR A CA 1
ATOM 538 C C . THR A 1 71 ? -10.847 7.463 4.479 1.00 93.38 71 THR A C 1
ATOM 540 O O . THR A 1 71 ? -11.518 8.044 5.332 1.00 93.38 71 THR A O 1
ATOM 543 N N . GLU A 1 72 ? -11.005 6.169 4.194 1.00 91.12 72 GLU A N 1
ATOM 544 C CA . GLU A 1 72 ? -11.991 5.309 4.864 1.00 91.12 72 GLU A CA 1
ATOM 545 C C . GLU A 1 72 ? -11.728 5.221 6.373 1.00 91.12 72 GLU A C 1
ATOM 547 O O . GLU A 1 72 ? -12.631 5.460 7.175 1.00 91.12 72 GLU A O 1
ATOM 552 N N . LEU A 1 73 ? -10.474 4.994 6.782 1.00 90.69 73 LEU A N 1
ATOM 553 C CA . LEU A 1 73 ? -10.092 4.956 8.198 1.00 90.69 73 LEU A CA 1
ATOM 554 C C . LEU A 1 73 ? -10.375 6.282 8.913 1.00 90.69 73 LEU A C 1
ATOM 556 O O . LEU A 1 73 ? -10.854 6.289 10.047 1.00 90.69 73 LEU A O 1
ATOM 560 N N . ARG A 1 74 ? -10.114 7.419 8.257 1.00 91.94 74 ARG A N 1
ATOM 561 C CA . ARG A 1 74 ? -10.406 8.748 8.811 1.00 91.94 74 ARG A CA 1
ATOM 562 C C . ARG A 1 74 ? -11.907 8.973 8.974 1.00 91.94 74 ARG A C 1
ATOM 564 O O . ARG A 1 74 ? -12.321 9.565 9.967 1.00 91.94 74 ARG A O 1
ATOM 571 N N . GLN A 1 75 ? -12.715 8.550 8.005 1.00 91.50 75 GLN A N 1
ATOM 572 C CA . GLN A 1 75 ? -14.171 8.659 8.096 1.00 91.50 75 GLN A CA 1
ATOM 573 C C . GLN A 1 75 ? -14.718 7.771 9.212 1.00 91.50 75 GLN A C 1
ATOM 575 O O . GLN A 1 75 ? -15.514 8.242 10.019 1.00 91.50 75 GLN A O 1
ATOM 580 N N . TRP A 1 76 ? -14.239 6.531 9.298 1.00 89.12 76 TRP A N 1
ATOM 581 C CA . TRP A 1 76 ? -14.596 5.601 10.363 1.00 89.12 76 TRP A CA 1
ATOM 582 C C . TRP A 1 76 ? -14.233 6.148 11.751 1.00 89.12 76 TRP A C 1
ATOM 584 O O . TRP A 1 76 ? -15.091 6.216 12.626 1.00 89.12 76 TRP A O 1
ATOM 594 N N . SER A 1 77 ? -13.008 6.651 11.933 1.00 87.88 77 SER A N 1
ATOM 595 C CA . SER A 1 77 ? -12.562 7.234 13.208 1.00 87.88 77 SER A CA 1
ATOM 596 C C . SER A 1 77 ? -13.398 8.440 1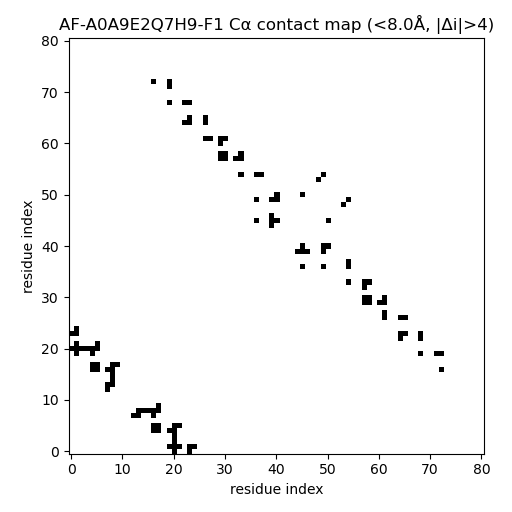3.644 1.00 87.88 77 SER A C 1
ATOM 598 O O . SER A 1 77 ? -13.520 8.683 14.838 1.00 87.88 77 SER A O 1
ATOM 600 N N . ARG A 1 78 ? -13.976 9.197 12.704 1.00 87.25 78 ARG A N 1
ATOM 601 C CA . ARG A 1 78 ? -14.867 10.329 13.009 1.00 87.25 78 ARG A CA 1
ATOM 60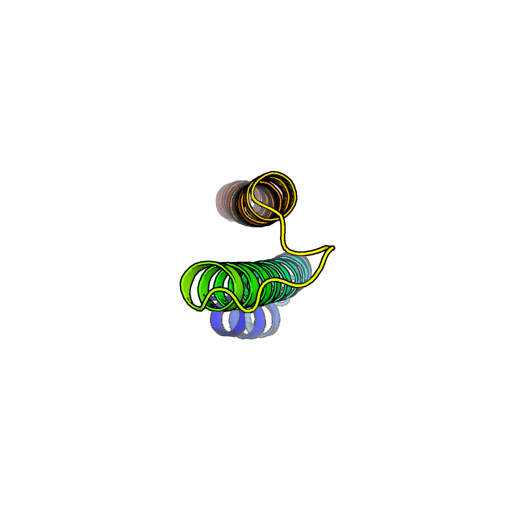2 C C . ARG A 1 78 ? -16.287 9.909 13.385 1.00 87.25 78 ARG A C 1
ATOM 604 O O . ARG A 1 78 ? -17.025 10.732 13.913 1.00 87.25 78 ARG A O 1
ATOM 611 N N . GLN A 1 79 ? -16.685 8.685 13.047 1.00 81.56 79 GLN A N 1
ATOM 612 C CA . GLN A 1 79 ? -18.009 8.131 13.336 1.00 81.56 79 GLN A CA 1
ATOM 613 C C . GLN A 1 79 ? -18.046 7.381 14.674 1.00 81.56 79 GLN A C 1
ATOM 615 O O . GLN A 1 79 ? -19.134 7.057 15.146 1.00 81.56 79 GLN A O 1
ATOM 620 N N . GLN A 1 80 ? -16.888 7.119 15.287 1.00 66.69 80 GLN A N 1
ATOM 621 C CA . GLN A 1 80 ? -16.813 6.559 16.632 1.00 66.69 80 GLN A CA 1
ATOM 622 C C . GLN A 1 80 ? -16.959 7.676 17.689 1.00 66.69 80 GLN A C 1
ATOM 624 O O . GLN A 1 80 ? -16.264 8.688 17.569 1.00 66.69 80 GLN A O 1
ATOM 629 N N . PRO A 1 81 ? -17.877 7.530 18.666 1.00 53.38 81 PRO A N 1
ATOM 630 C CA . PRO A 1 81 ? -18.073 8.482 19.762 1.00 53.38 81 PRO A CA 1
ATOM 631 C C . PRO A 1 81 ? -16.935 8.478 20.791 1.00 53.38 81 PRO A C 1
ATOM 633 O O . PRO A 1 81 ? -16.264 7.431 20.945 1.00 53.38 81 PRO A O 1
#

Secondary structure (DSSP, 8-state):
-HHHHHHHHHHHT-HHHHHHHHHHHHHHHHHHHHHHHHHHHHTT---TT--HHHHHHHHHHHHHHHHHHHHHHHHHHHH--

Sequence (81 aa):
YAAFLQESATIMQEPRLQECAAALTAAGDTWREFAAMAARICKKRGRAEDSYPAMVACINRCGAMEEKVFTELRQWSRQQP

Mean predicted aligned error: 5.11 Å

pLDDT: mean 87.77, std 8.03, range [53.38, 94.31]

Radius of gyration: 16.07 Å; Cα contacts (8 Å, |Δi|>4): 64; chains: 1; bounding box: 38×19×42 Å

Nearest PDB structures (foldseek):
  6vme-assembly3_L  TM=8.864E-01  e=6.726E+00  Homo sapiens
  6vme-assembly5_N  TM=8.892E-01  e=6.726E+00  Homo sapiens
  2q0o-assembly1_C  TM=6.867E-01  e=4.407E+00  Sinorhizobium fredii NGR234

Solvent-accessible surface area (backbone atoms only — not comparable to full-atom values): 4322 Å² total; per-residue (Å²): 109,34,67,58,32,40,53,47,14,64,76,69,70,32,68,68,37,38,54,38,14,52,50,47,45,54,27,51,51,44,48,50,53,38,51,54,44,52,55,26,45,78,66,75,60,46,52,97,76,52,37,73,69,52,48,52,53,42,52,51,49,28,51,54,46,48,51,51,40,55,50,51,51,52,55,52,62,70,70,56,132